Protein AF-A0A9D4ZY20-F1 (afdb_monomer_lite)

Radius of gyration: 14.31 Å; chains: 1; bounding box: 28×38×43 Å

pLDDT: mean 81.17, std 18.36, range [31.09, 96.56]

Sequence (106 aa):
MTTHKLSQCIQGPISNSFCISTISELLSKQHWSELKSHLRVTKSATFLDQLLNSGIDSDLVFRFFNWSQKEFRFSYDLEPTAKLLHSLANSKRYSKVRSFLDSFVK

Structure (mmCIF, N/CA/C/O backbone):
data_AF-A0A9D4ZY20-F1
#
_entry.id   AF-A0A9D4ZY20-F1
#
loop_
_atom_site.group_PDB
_atom_site.id
_atom_site.type_symbol
_atom_site.label_atom_id
_atom_site.label_alt_id
_atom_site.label_comp_id
_atom_site.label_asym_id
_atom_site.label_entity_id
_atom_site.label_seq_id
_atom_site.pdbx_PDB_ins_code
_atom_site.Cartn_x
_atom_site.Cartn_y
_atom_site.Cartn_z
_atom_site.occupancy
_atom_site.B_iso_or_equiv
_atom_site.auth_seq_id
_atom_site.auth_comp_id
_atom_site.auth_asym_id
_atom_site.auth_atom_id
_atom_site.pdbx_PDB_model_num
ATOM 1 N N . MET A 1 1 ? -5.950 18.101 28.655 1.00 34.75 1 MET A N 1
ATOM 2 C CA . MET A 1 1 ? -6.125 17.154 27.531 1.00 34.75 1 MET A CA 1
ATOM 3 C C . MET A 1 1 ? -5.643 17.834 26.258 1.00 34.75 1 MET A C 1
ATOM 5 O O . MET A 1 1 ? -6.411 18.522 25.605 1.00 34.75 1 MET A O 1
ATOM 9 N N . THR A 1 2 ? -4.353 17.735 25.954 1.00 31.09 2 THR A N 1
ATOM 10 C CA . THR A 1 2 ? -3.737 18.345 24.768 1.00 31.09 2 THR A CA 1
ATOM 11 C C . THR A 1 2 ? -3.416 17.240 23.772 1.00 31.09 2 THR A C 1
ATOM 13 O O . THR A 1 2 ? -2.516 16.431 23.980 1.00 31.09 2 THR A O 1
ATOM 16 N N . THR A 1 3 ? -4.194 17.165 22.695 1.00 38.59 3 THR A N 1
ATOM 17 C CA . THR A 1 3 ? -3.910 16.289 21.558 1.00 38.59 3 THR A CA 1
ATOM 18 C C . THR A 1 3 ? -2.700 16.844 20.811 1.00 38.59 3 THR A C 1
ATOM 20 O O . THR A 1 3 ? -2.832 17.775 20.016 1.00 38.59 3 THR A O 1
ATOM 23 N N . HIS A 1 4 ? -1.516 16.284 21.061 1.00 32.03 4 HIS A N 1
ATOM 24 C CA . HIS A 1 4 ? -0.365 16.463 20.180 1.00 32.03 4 HIS A CA 1
ATOM 25 C C . HIS A 1 4 ? -0.671 15.774 18.845 1.00 32.03 4 HIS A C 1
ATOM 27 O O . HIS A 1 4 ? -0.414 14.589 18.652 1.00 32.03 4 HIS A O 1
ATOM 33 N N . LYS A 1 5 ? -1.276 16.527 17.924 1.00 40.84 5 LYS A N 1
ATOM 34 C CA . LYS A 1 5 ? -1.406 16.150 16.519 1.00 40.84 5 LYS A CA 1
ATOM 35 C C . LYS A 1 5 ? -0.004 16.243 15.919 1.00 40.84 5 LYS A C 1
ATOM 37 O O . LYS A 1 5 ? 0.451 17.325 15.562 1.00 40.84 5 LYS A O 1
ATOM 42 N N . LEU A 1 6 ? 0.714 15.123 15.917 1.00 41.16 6 LEU A N 1
ATOM 43 C CA . LEU A 1 6 ? 2.026 15.000 15.291 1.00 41.16 6 LEU A CA 1
ATOM 44 C C . LEU A 1 6 ? 1.866 15.223 13.783 1.00 41.16 6 LEU A C 1
ATOM 46 O O . LEU A 1 6 ? 1.519 14.314 13.034 1.00 41.16 6 LEU A O 1
ATOM 50 N N . SER A 1 7 ? 2.107 16.456 13.344 1.00 45.28 7 SER A N 1
ATOM 51 C CA . SER A 1 7 ? 2.392 16.788 11.950 1.00 45.28 7 SER A CA 1
ATOM 52 C C . SER A 1 7 ? 3.769 16.227 11.607 1.00 45.28 7 SER A C 1
ATOM 54 O O . SER A 1 7 ? 4.760 16.950 11.582 1.00 45.28 7 SER A O 1
ATOM 56 N N . GLN A 1 8 ? 3.862 14.912 11.425 1.00 51.84 8 GLN A N 1
ATOM 57 C CA . GLN A 1 8 ? 5.057 14.318 10.850 1.00 51.84 8 GLN A CA 1
ATOM 58 C C . GLN A 1 8 ? 5.087 14.708 9.365 1.00 51.84 8 GLN A C 1
ATOM 60 O O . GLN A 1 8 ? 4.125 14.516 8.618 1.00 51.84 8 GLN A O 1
ATOM 65 N N . CYS A 1 9 ? 6.172 15.353 8.959 1.00 57.03 9 CYS A N 1
ATOM 66 C CA . CYS A 1 9 ? 6.476 15.613 7.562 1.00 57.03 9 CYS A CA 1
ATOM 67 C C . CYS A 1 9 ? 7.453 14.547 7.093 1.00 57.03 9 CYS A C 1
ATOM 69 O O . CYS A 1 9 ? 8.410 14.220 7.796 1.00 57.03 9 CYS A O 1
ATOM 71 N N . ILE A 1 10 ? 7.222 14.011 5.905 1.00 57.38 10 ILE A N 1
ATOM 72 C CA . ILE A 1 10 ? 8.117 13.021 5.320 1.00 57.38 10 ILE A CA 1
ATOM 73 C C . ILE A 1 10 ? 9.304 13.787 4.715 1.00 57.38 10 ILE A C 1
ATOM 75 O O . ILE A 1 10 ? 9.129 14.556 3.771 1.00 57.38 10 ILE A O 1
ATOM 79 N N . GLN A 1 11 ? 10.505 13.637 5.286 1.00 48.97 11 GLN A N 1
ATOM 80 C CA . GLN A 1 11 ? 11.713 14.303 4.786 1.00 48.97 11 GLN A CA 1
ATOM 81 C C . GLN A 1 11 ? 12.346 13.499 3.639 1.00 48.97 11 GLN A C 1
ATOM 83 O O . GLN A 1 11 ? 12.815 12.379 3.831 1.00 48.97 11 GLN A O 1
ATOM 88 N N . GLY A 1 12 ? 12.368 14.094 2.444 1.00 45.81 12 GLY A N 1
ATOM 89 C CA . GLY A 1 12 ? 13.247 13.715 1.332 1.00 45.81 12 GLY A CA 1
ATOM 90 C C . GLY A 1 12 ? 14.388 14.734 1.154 1.00 45.81 12 GLY A C 1
ATOM 91 O O . GLY A 1 12 ? 14.298 15.831 1.708 1.00 45.81 12 GLY A O 1
ATOM 92 N N . PRO A 1 13 ? 15.454 14.423 0.384 1.00 41.56 13 PRO A N 1
ATOM 93 C CA . PRO A 1 13 ? 16.692 15.214 0.372 1.00 41.56 13 PRO A CA 1
ATOM 94 C C . PRO A 1 13 ? 16.595 16.608 -0.265 1.00 41.56 13 PRO A C 1
ATOM 96 O O . PRO A 1 13 ? 17.593 17.319 -0.289 1.00 41.56 13 PRO A O 1
ATOM 99 N N . ILE A 1 14 ? 15.449 17.020 -0.813 1.00 35.78 14 ILE A N 1
ATOM 100 C CA . ILE A 1 14 ? 15.299 18.332 -1.454 1.00 35.78 14 ILE A CA 1
ATOM 101 C C . ILE A 1 14 ? 13.901 18.876 -1.147 1.00 35.78 14 ILE A C 1
ATOM 103 O O . ILE A 1 14 ? 12.904 18.256 -1.506 1.00 35.78 14 ILE A O 1
ATOM 107 N N . SER A 1 15 ? 13.874 20.017 -0.446 1.00 38.69 15 SER A N 1
ATOM 108 C CA . SER A 1 15 ? 12.771 20.973 -0.250 1.00 38.69 15 SER A CA 1
ATOM 109 C C . SER A 1 15 ? 11.419 20.564 -0.841 1.00 38.69 15 SER A C 1
ATOM 111 O O . SER A 1 15 ? 11.091 20.935 -1.959 1.00 38.69 15 SER A O 1
ATOM 113 N N . ASN A 1 16 ? 10.649 19.786 -0.084 1.00 47.53 16 ASN A N 1
ATOM 114 C CA . ASN A 1 16 ? 9.185 19.768 -0.079 1.00 47.53 16 ASN A CA 1
ATOM 115 C C . ASN A 1 16 ? 8.768 18.874 1.090 1.00 47.53 16 ASN A C 1
ATOM 117 O O . ASN A 1 16 ? 8.477 17.691 0.940 1.00 47.53 16 ASN A O 1
ATOM 121 N N . SER A 1 17 ? 8.814 19.446 2.292 1.00 53.59 17 SER A N 1
ATOM 122 C CA . SER A 1 17 ? 8.248 18.843 3.496 1.00 53.59 17 SER A CA 1
ATOM 123 C C . SER A 1 17 ? 6.733 18.714 3.301 1.00 53.59 17 SER A C 1
ATOM 125 O O . SER A 1 17 ? 5.981 19.623 3.650 1.00 53.59 17 SER A O 1
ATOM 127 N N . PHE A 1 18 ? 6.271 17.608 2.720 1.00 62.88 18 PHE A N 1
ATOM 128 C CA . PHE A 1 18 ? 4.846 17.313 2.667 1.00 62.88 18 PHE A CA 1
ATOM 129 C C . PHE A 1 18 ? 4.399 16.816 4.038 1.00 62.88 18 PHE A C 1
ATOM 131 O O . PHE A 1 18 ? 4.842 15.769 4.522 1.00 62.88 18 PHE A O 1
ATOM 138 N N . CYS A 1 19 ? 3.501 17.575 4.661 1.00 77.06 19 CYS A N 1
ATOM 139 C CA . CYS A 1 19 ? 2.773 17.108 5.827 1.00 77.06 19 CYS A CA 1
ATOM 140 C C . CYS A 1 19 ? 1.975 15.860 5.439 1.00 77.06 19 CYS A C 1
ATOM 142 O O . CYS A 1 19 ? 1.303 15.835 4.403 1.00 77.06 19 CYS A O 1
ATOM 144 N N . ILE A 1 20 ? 1.978 14.851 6.308 1.00 78.62 20 ILE A N 1
ATOM 145 C CA . ILE A 1 20 ? 1.144 13.648 6.161 1.00 78.62 20 ILE A CA 1
ATOM 146 C C . ILE A 1 20 ? -0.328 13.991 5.902 1.00 78.62 20 ILE A C 1
ATOM 148 O O . ILE A 1 20 ? -1.002 13.284 5.158 1.00 78.62 20 ILE A O 1
ATOM 152 N N . SER A 1 21 ? -0.820 15.107 6.450 1.00 80.31 21 SER A N 1
ATOM 153 C CA . SER A 1 21 ? -2.173 15.609 6.193 1.00 80.31 21 SER A CA 1
ATOM 154 C C . SER A 1 21 ? -2.441 15.877 4.713 1.00 80.31 21 SER A C 1
ATOM 156 O O . SER A 1 21 ? -3.482 15.472 4.208 1.00 80.31 21 SER A O 1
ATOM 158 N N . THR A 1 22 ? -1.498 16.505 4.010 1.00 84.62 22 THR A N 1
ATOM 159 C CA . THR A 1 22 ? -1.644 16.847 2.592 1.00 84.62 22 THR A CA 1
ATOM 160 C C . THR A 1 22 ? -1.568 15.592 1.730 1.00 84.62 22 THR A C 1
ATOM 162 O O . THR A 1 22 ? -2.387 15.404 0.839 1.00 84.62 22 THR A O 1
ATOM 165 N N . ILE A 1 23 ? -0.641 14.676 2.035 1.00 85.50 23 ILE A N 1
ATOM 166 C CA . ILE A 1 23 ? -0.545 13.390 1.327 1.00 85.50 23 ILE A CA 1
ATOM 167 C C . ILE A 1 23 ? -1.826 12.575 1.521 1.00 85.50 23 ILE A C 1
ATOM 169 O O . ILE A 1 23 ? -2.384 12.060 0.556 1.00 85.50 23 ILE A O 1
ATOM 173 N N . SER A 1 24 ? -2.321 12.489 2.756 1.00 85.94 24 SER A N 1
ATOM 174 C CA . SER A 1 24 ? -3.570 11.799 3.078 1.00 85.94 24 SER A CA 1
ATOM 175 C C . SER A 1 24 ? -4.757 12.396 2.315 1.00 85.94 24 SER A C 1
ATOM 177 O O . SER A 1 24 ? -5.567 11.659 1.751 1.00 85.94 24 SER A O 1
ATOM 179 N N . GLU A 1 25 ? -4.828 13.726 2.214 1.00 90.25 25 GLU A N 1
ATOM 180 C CA . GLU A 1 25 ? -5.855 14.413 1.432 1.00 90.25 25 GLU A CA 1
ATOM 181 C C . GLU A 1 25 ? -5.768 14.078 -0.064 1.00 90.25 25 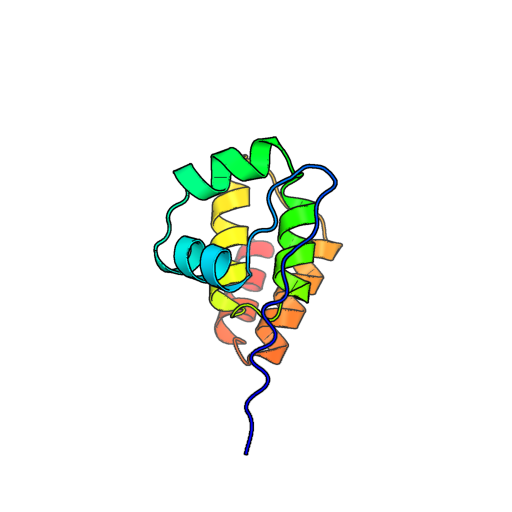GLU A C 1
ATOM 183 O O . GLU A 1 25 ? -6.780 13.707 -0.662 1.00 90.25 25 GLU A O 1
ATOM 188 N N . LEU A 1 26 ? -4.571 14.132 -0.658 1.00 90.62 26 LEU A N 1
ATOM 189 C CA . LEU A 1 26 ? -4.360 13.791 -2.069 1.00 90.62 26 LEU A CA 1
ATOM 190 C C . LEU A 1 26 ? -4.712 12.329 -2.367 1.00 90.62 26 LEU A C 1
ATOM 192 O O . LEU A 1 26 ? -5.351 12.044 -3.381 1.00 90.62 26 LEU A O 1
ATOM 196 N N . LEU A 1 27 ? -4.347 11.407 -1.471 1.00 90.44 27 LEU A N 1
ATOM 197 C CA . LEU A 1 27 ? -4.698 9.990 -1.578 1.00 90.44 27 LEU A CA 1
ATOM 198 C C . LEU A 1 27 ? -6.208 9.763 -1.455 1.00 90.44 27 LEU A C 1
ATOM 200 O O . LEU A 1 27 ? -6.782 8.971 -2.204 1.00 90.44 27 LEU A O 1
ATOM 204 N N . SER A 1 28 ? -6.860 10.461 -0.525 1.00 90.00 28 SER A N 1
ATOM 205 C CA . SER A 1 28 ? -8.306 10.374 -0.314 1.00 90.00 28 SER A CA 1
ATOM 206 C C . SER A 1 28 ? -9.080 10.876 -1.533 1.00 90.00 28 SER A C 1
ATOM 208 O O . SER A 1 28 ? -9.995 10.201 -2.013 1.00 90.00 28 SER A O 1
ATOM 210 N N . LYS A 1 29 ? -8.649 12.015 -2.090 1.00 93.06 29 LYS A N 1
ATOM 211 C CA . LYS A 1 29 ? -9.232 12.636 -3.287 1.00 93.06 29 LYS A CA 1
ATOM 212 C C . LYS A 1 29 ? -8.779 11.999 -4.600 1.00 93.06 29 LYS A C 1
ATOM 214 O O . LYS A 1 29 ? -9.285 12.378 -5.650 1.00 93.06 29 LYS A O 1
ATOM 219 N N . GLN A 1 30 ? -7.861 11.030 -4.561 1.00 91.19 30 GLN A N 1
ATOM 220 C CA . GLN A 1 30 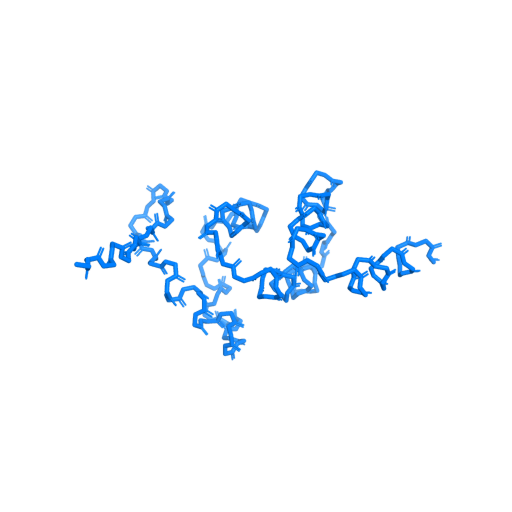? -7.314 10.374 -5.752 1.00 91.19 30 GLN A CA 1
ATOM 221 C C . GLN A 1 30 ? -6.681 11.367 -6.745 1.00 91.19 30 GLN A C 1
ATOM 223 O O . GLN A 1 30 ? -6.781 11.211 -7.962 1.00 91.19 30 GLN A O 1
ATOM 228 N N . HIS A 1 31 ? -6.014 12.404 -6.233 1.00 92.06 31 HIS A N 1
ATOM 229 C CA . HIS A 1 31 ? -5.315 13.411 -7.036 1.00 92.06 31 HIS A CA 1
ATOM 230 C C . HIS A 1 31 ? -3.976 12.864 -7.564 1.00 92.06 31 HIS A C 1
ATOM 232 O O . HIS A 1 31 ? -2.884 13.313 -7.212 1.00 92.06 31 HIS A O 1
ATOM 238 N N . TRP A 1 32 ? -4.057 11.851 -8.426 1.00 90.44 32 TRP A N 1
ATOM 239 C CA . TRP A 1 32 ? -2.911 11.080 -8.903 1.00 90.44 3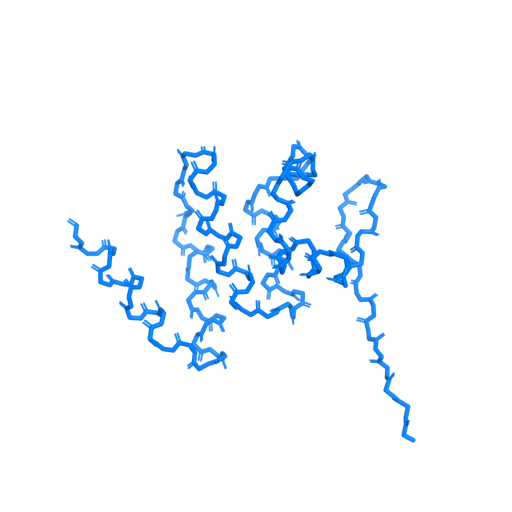2 TRP A CA 1
ATOM 240 C C . TRP A 1 32 ? -1.913 11.891 -9.723 1.00 90.44 32 TRP A C 1
ATOM 242 O O . TRP A 1 32 ? -0.712 11.685 -9.589 1.00 90.44 32 TRP A O 1
ATOM 252 N N . SER A 1 33 ? -2.383 12.831 -10.546 1.00 86.62 33 SER A N 1
ATOM 253 C CA . SER A 1 33 ? -1.509 13.696 -11.350 1.00 86.62 33 SER A CA 1
ATOM 254 C C . SER A 1 33 ? -0.602 14.559 -10.474 1.00 86.62 33 SER A C 1
ATOM 256 O O . SER A 1 33 ? 0.579 14.725 -10.779 1.00 86.62 33 SER A O 1
ATOM 258 N N . GLU A 1 34 ? -1.146 15.054 -9.362 1.00 86.06 34 GLU A N 1
ATOM 259 C CA . GLU A 1 34 ? -0.403 15.824 -8.371 1.00 86.06 34 GLU A CA 1
ATOM 260 C C . GLU A 1 34 ? 0.567 14.917 -7.612 1.00 86.06 34 GLU A C 1
ATOM 262 O O . GLU A 1 34 ? 1.742 15.232 -7.517 1.00 86.06 34 GLU A O 1
ATOM 267 N N . LEU A 1 35 ? 0.158 13.722 -7.179 1.00 84.75 35 LEU A N 1
ATOM 268 C CA . LEU A 1 35 ? 1.086 12.752 -6.575 1.00 84.75 35 LEU A CA 1
ATOM 269 C C . LEU A 1 35 ? 2.216 12.334 -7.533 1.00 84.75 35 LEU A C 1
ATOM 271 O O . LEU A 1 35 ? 3.369 12.196 -7.127 1.00 84.75 35 LEU A O 1
ATOM 275 N N . LYS A 1 36 ? 1.915 12.170 -8.823 1.00 84.38 36 LYS A N 1
ATOM 276 C CA . LYS A 1 36 ? 2.872 11.731 -9.845 1.00 84.38 36 LYS A CA 1
ATOM 277 C C . LYS A 1 36 ? 3.993 12.740 -10.073 1.00 84.38 36 LYS A C 1
ATOM 279 O O . LYS A 1 36 ? 5.126 12.318 -10.308 1.00 84.38 36 LYS A O 1
ATOM 284 N N . SER A 1 37 ? 3.713 14.044 -10.010 1.00 80.56 37 SER A N 1
ATOM 285 C CA . SER A 1 37 ? 4.764 15.063 -10.140 1.00 80.56 37 SER A CA 1
ATOM 286 C C . SER A 1 37 ? 5.814 14.928 -9.029 1.00 80.56 37 SER A C 1
ATOM 288 O O . SER A 1 37 ? 7.004 15.075 -9.301 1.00 80.56 37 SER A O 1
ATOM 290 N N . HIS A 1 38 ? 5.400 14.523 -7.826 1.00 70.25 38 HIS A N 1
ATOM 291 C CA . HIS A 1 38 ? 6.283 14.291 -6.681 1.00 70.25 38 HIS A CA 1
ATOM 292 C C . HIS A 1 38 ? 7.063 12.971 -6.785 1.00 70.25 38 HIS A C 1
ATOM 294 O O . HIS A 1 38 ? 8.250 12.919 -6.469 1.00 70.25 38 HIS A O 1
ATOM 300 N N . LEU A 1 39 ? 6.447 11.909 -7.311 1.00 75.56 39 LEU A N 1
ATOM 301 C CA . LEU A 1 39 ? 7.113 10.612 -7.521 1.00 75.56 39 LEU A CA 1
ATOM 302 C C . LEU A 1 39 ? 8.195 10.641 -8.606 1.00 75.56 39 LEU A C 1
ATOM 304 O O . LEU A 1 39 ? 9.032 9.746 -8.669 1.00 75.56 39 LEU A O 1
ATOM 308 N N . ARG A 1 40 ? 8.224 11.665 -9.466 1.00 66.31 40 ARG A N 1
ATOM 309 C CA . ARG A 1 40 ? 9.372 11.870 -10.365 1.00 66.31 40 ARG A CA 1
ATOM 310 C C . ARG A 1 40 ? 10.655 12.196 -9.597 1.00 66.31 40 ARG A C 1
ATOM 312 O O . ARG A 1 40 ? 11.738 11.931 -10.104 1.00 66.31 40 ARG A O 1
ATOM 319 N N . VAL A 1 41 ? 10.529 12.749 -8.391 1.00 61.09 41 VAL A N 1
ATOM 320 C CA . VAL A 1 41 ? 11.652 13.128 -7.523 1.00 61.09 41 VAL A CA 1
ATOM 321 C C . VAL A 1 41 ? 12.024 11.990 -6.567 1.00 61.09 41 VAL A C 1
ATOM 323 O O . VAL A 1 41 ? 13.191 11.813 -6.232 1.00 61.09 41 VAL A O 1
ATOM 326 N N . THR A 1 42 ? 11.048 11.190 -6.128 1.00 66.62 42 THR A N 1
ATOM 327 C CA . THR A 1 42 ? 11.236 10.101 -5.154 1.00 66.62 42 THR A CA 1
ATOM 328 C C . THR A 1 42 ? 10.804 8.760 -5.740 1.00 66.62 42 THR A C 1
ATOM 330 O O . THR A 1 42 ? 9.676 8.625 -6.203 1.00 66.62 42 THR A O 1
ATOM 333 N N . LYS A 1 43 ? 11.665 7.733 -5.672 1.00 80.94 43 LYS A N 1
ATOM 334 C CA . LYS A 1 43 ? 11.317 6.373 -6.125 1.00 80.94 43 LYS A CA 1
ATOM 335 C C . LYS A 1 43 ? 10.018 5.896 -5.459 1.00 80.94 43 LYS A C 1
ATOM 337 O O . LYS A 1 43 ? 9.861 6.005 -4.244 1.00 80.94 43 LYS A O 1
ATOM 342 N N . SER A 1 44 ? 9.113 5.308 -6.242 1.00 82.19 44 SER A N 1
ATOM 343 C CA . SER A 1 44 ? 7.789 4.839 -5.795 1.00 82.19 44 SER A CA 1
ATOM 344 C C . SER A 1 44 ? 7.839 3.853 -4.621 1.00 82.19 44 SER A C 1
ATOM 346 O O . SER A 1 44 ? 6.948 3.871 -3.775 1.00 82.19 44 SER A O 1
ATOM 348 N N . ALA A 1 45 ? 8.874 3.011 -4.547 1.00 84.38 45 ALA A N 1
ATOM 349 C CA . ALA A 1 45 ? 9.116 2.105 -3.422 1.00 84.38 45 ALA A CA 1
ATOM 350 C C . ALA A 1 45 ? 9.509 2.851 -2.140 1.00 84.38 45 ALA A C 1
ATOM 352 O O . ALA A 1 45 ? 8.987 2.550 -1.072 1.00 84.38 45 ALA A O 1
ATOM 353 N N . THR A 1 46 ? 10.363 3.872 -2.249 1.00 87.06 46 THR A N 1
ATOM 354 C CA . THR A 1 46 ? 10.738 4.729 -1.116 1.00 87.06 46 THR A CA 1
ATOM 355 C C . THR A 1 46 ? 9.529 5.494 -0.592 1.00 87.06 46 THR A C 1
ATOM 357 O O . THR A 1 46 ? 9.311 5.539 0.612 1.00 87.06 46 THR A O 1
ATOM 360 N N . PHE A 1 47 ? 8.701 6.037 -1.487 1.00 88.19 47 PHE A N 1
ATOM 361 C CA . PHE A 1 47 ? 7.483 6.732 -1.080 1.00 88.19 47 PHE A CA 1
ATOM 362 C C . PHE A 1 47 ? 6.470 5.786 -0.422 1.00 88.19 47 PHE A C 1
ATOM 364 O O . PHE A 1 47 ? 5.868 6.138 0.585 1.00 88.19 47 PHE A O 1
ATOM 371 N N . LEU A 1 48 ? 6.311 4.561 -0.934 1.00 90.88 48 LEU A N 1
ATOM 372 C CA . LEU A 1 48 ? 5.460 3.550 -0.302 1.00 90.88 48 LEU A CA 1
ATOM 373 C C . LEU A 1 48 ? 5.929 3.210 1.121 1.00 90.88 48 LEU A C 1
ATOM 375 O O . LEU A 1 48 ? 5.104 3.137 2.027 1.00 90.88 48 LEU A O 1
ATOM 379 N N . ASP A 1 49 ? 7.233 3.024 1.326 1.00 89.44 49 ASP A N 1
ATOM 380 C CA . ASP A 1 49 ? 7.791 2.755 2.656 1.00 89.44 49 ASP A CA 1
ATOM 381 C C . ASP A 1 49 ? 7.542 3.935 3.610 1.00 89.44 49 ASP A C 1
ATOM 383 O O . ASP A 1 49 ? 7.088 3.753 4.739 1.00 89.44 49 ASP A O 1
ATOM 387 N N . GLN A 1 50 ? 7.699 5.165 3.119 1.00 88.62 50 GLN A N 1
ATOM 388 C CA . GLN A 1 50 ? 7.349 6.365 3.873 1.00 88.62 50 GLN A CA 1
ATOM 389 C C . GLN A 1 50 ? 5.855 6.414 4.239 1.00 88.62 50 GLN A C 1
ATOM 391 O O . GLN A 1 50 ? 5.522 6.733 5.379 1.00 88.62 50 GLN A O 1
ATOM 396 N N . LEU A 1 51 ? 4.950 6.047 3.323 1.00 90.19 51 LEU A N 1
ATOM 397 C CA . LEU A 1 51 ? 3.513 5.954 3.610 1.00 90.19 51 LEU A CA 1
ATOM 398 C C . LEU A 1 51 ? 3.222 4.914 4.699 1.00 90.19 51 LEU A C 1
ATOM 400 O O . LEU A 1 51 ? 2.479 5.203 5.636 1.00 90.19 51 LEU A O 1
ATOM 404 N N . LEU A 1 52 ? 3.833 3.732 4.610 1.00 90.62 52 LEU A N 1
ATOM 405 C CA . LEU A 1 52 ? 3.641 2.644 5.574 1.00 90.62 52 LEU A CA 1
ATOM 406 C C . LEU A 1 52 ? 4.104 3.025 6.986 1.00 90.62 52 LEU A C 1
ATOM 408 O O . LEU A 1 52 ? 3.481 2.612 7.962 1.00 90.62 52 LEU A O 1
ATOM 412 N N . ASN A 1 53 ? 5.143 3.855 7.090 1.00 88.56 53 ASN A N 1
ATOM 413 C CA . ASN A 1 53 ? 5.682 4.338 8.363 1.00 88.56 53 ASN A CA 1
ATOM 414 C C . ASN A 1 53 ? 5.015 5.627 8.880 1.00 88.56 53 ASN A C 1
ATOM 416 O O . ASN A 1 53 ? 5.260 6.036 10.011 1.00 88.56 53 ASN A O 1
ATOM 420 N N . SER A 1 54 ? 4.163 6.271 8.080 1.00 84.81 54 SER A N 1
ATOM 421 C CA . SER A 1 54 ? 3.564 7.575 8.407 1.00 84.81 54 SER A CA 1
ATOM 422 C C . SER A 1 54 ? 2.264 7.513 9.223 1.00 84.81 54 SER A C 1
ATOM 424 O O . SER A 1 54 ? 1.712 8.546 9.592 1.00 84.81 54 SER A O 1
ATOM 426 N N . GLY A 1 55 ? 1.719 6.321 9.476 1.00 84.31 55 GLY A N 1
ATOM 427 C CA . GLY A 1 55 ? 0.430 6.177 10.166 1.00 84.31 55 GLY A CA 1
ATOM 428 C C . GLY A 1 55 ? -0.786 6.622 9.340 1.00 84.31 55 GLY A C 1
ATOM 429 O O . GLY A 1 55 ? -1.877 6.773 9.889 1.00 84.31 55 GLY A O 1
ATOM 430 N N . ILE A 1 56 ? -0.619 6.825 8.028 1.00 89.31 56 ILE A N 1
ATOM 431 C CA . ILE A 1 56 ? -1.731 7.012 7.089 1.00 89.31 56 ILE A CA 1
ATOM 432 C C . ILE A 1 56 ? -2.622 5.765 7.088 1.00 89.31 56 ILE A C 1
ATOM 434 O O . ILE A 1 56 ? -2.152 4.637 7.241 1.00 89.31 56 ILE A O 1
ATOM 438 N N . ASP A 1 57 ? -3.923 5.978 6.888 1.00 92.25 57 ASP A N 1
ATOM 439 C CA . ASP A 1 57 ? -4.900 4.902 6.782 1.00 92.25 57 ASP A CA 1
ATOM 440 C C . ASP A 1 57 ? -4.469 3.852 5.741 1.00 92.25 57 ASP A C 1
ATOM 442 O O . ASP A 1 57 ? -4.207 4.156 4.574 1.00 92.25 57 ASP A O 1
ATOM 446 N N . SER A 1 58 ? -4.416 2.590 6.171 1.00 93.88 58 SER A N 1
ATOM 447 C CA . SER A 1 58 ? -3.947 1.473 5.343 1.00 93.88 58 SER A CA 1
ATOM 448 C C . SER A 1 58 ? -4.736 1.293 4.037 1.00 93.88 58 SER A C 1
ATOM 450 O O . SER A 1 58 ? -4.187 0.786 3.059 1.00 93.88 58 SER A O 1
ATOM 452 N N . ASP A 1 59 ? -6.001 1.733 3.966 1.00 94.19 59 ASP A N 1
ATOM 453 C CA . ASP A 1 59 ? -6.783 1.688 2.732 1.00 94.19 59 ASP A CA 1
ATOM 454 C C . ASP A 1 59 ? -6.294 2.724 1.721 1.00 94.19 59 ASP A C 1
ATOM 456 O O . ASP A 1 59 ? -6.305 2.444 0.520 1.00 94.19 59 ASP A O 1
ATOM 460 N N . LEU A 1 60 ? -5.848 3.894 2.187 1.00 94.62 60 LEU A N 1
ATOM 461 C CA . LEU A 1 60 ? -5.227 4.912 1.340 1.00 94.62 60 LEU A CA 1
ATOM 462 C C . LEU A 1 60 ? -3.870 4.433 0.821 1.00 94.62 60 LEU A C 1
ATOM 464 O O . LEU A 1 60 ? -3.594 4.567 -0.372 1.00 94.62 60 LEU A O 1
ATOM 468 N N . VAL A 1 61 ? -3.066 3.796 1.678 1.00 94.94 61 VAL A N 1
ATOM 469 C CA . VAL A 1 61 ? -1.787 3.194 1.265 1.00 94.94 61 VAL A CA 1
ATOM 470 C C . VAL A 1 61 ? -2.014 2.074 0.243 1.00 94.94 61 VAL A C 1
ATOM 472 O O . VAL A 1 61 ? -1.337 2.017 -0.782 1.00 94.94 61 VAL A O 1
ATOM 475 N N . PHE A 1 62 ? -3.026 1.226 0.446 1.00 95.12 62 PHE A N 1
ATOM 476 C CA . PHE A 1 62 ? -3.396 0.184 -0.516 1.00 95.12 62 PHE A CA 1
ATOM 477 C C . PHE A 1 62 ? -3.902 0.755 -1.851 1.00 95.12 62 PHE A C 1
ATOM 479 O O . PHE A 1 62 ? -3.616 0.205 -2.916 1.00 95.12 62 PHE A O 1
ATOM 486 N N . ARG A 1 63 ? -4.645 1.869 -1.832 1.00 94.56 63 ARG A N 1
ATOM 487 C CA . ARG A 1 63 ? -5.057 2.569 -3.062 1.00 94.56 63 ARG A CA 1
ATOM 488 C C . ARG A 1 63 ? -3.850 3.097 -3.828 1.00 94.56 63 ARG A C 1
ATOM 490 O O . ARG A 1 63 ? -3.777 2.876 -5.034 1.00 94.56 63 ARG A O 1
ATOM 497 N N . PHE A 1 64 ? -2.906 3.727 -3.127 1.00 94.00 64 PHE A N 1
ATOM 498 C CA . PHE A 1 64 ? -1.649 4.176 -3.718 1.00 94.00 64 PHE A CA 1
ATOM 499 C C . PHE A 1 64 ? -0.894 3.021 -4.379 1.00 94.00 64 PHE A C 1
ATOM 501 O O . PHE A 1 64 ? -0.535 3.133 -5.545 1.00 94.00 64 PHE A O 1
ATOM 508 N N . PHE A 1 65 ? -0.715 1.908 -3.662 1.00 94.00 65 PHE A N 1
ATOM 509 C CA . PHE A 1 65 ? -0.019 0.718 -4.155 1.00 94.00 65 PHE A CA 1
ATOM 510 C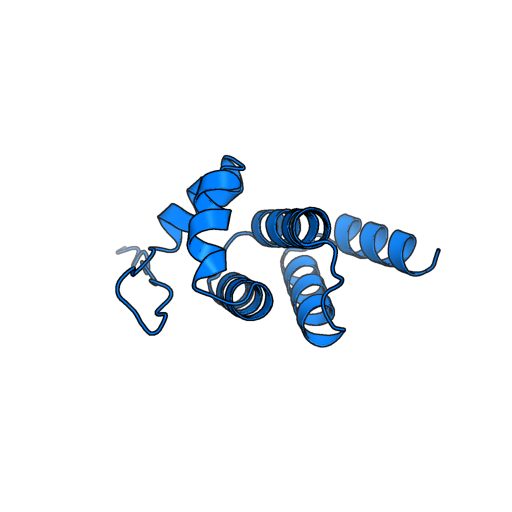 C . PHE A 1 65 ? -0.613 0.195 -5.471 1.00 94.00 65 PHE A C 1
ATOM 512 O O . PHE A 1 65 ? 0.105 -0.001 -6.447 1.00 94.00 65 PHE A O 1
ATOM 519 N N . ASN A 1 66 ? -1.937 0.023 -5.531 1.00 93.06 66 ASN A N 1
ATOM 520 C CA . ASN A 1 66 ? -2.597 -0.460 -6.747 1.00 93.06 66 ASN A CA 1
ATOM 521 C C . ASN A 1 66 ? -2.486 0.535 -7.906 1.00 93.06 66 ASN A C 1
ATOM 523 O O . ASN A 1 66 ? -2.342 0.132 -9.061 1.00 93.06 66 ASN A O 1
ATOM 527 N N . TRP A 1 67 ? -2.608 1.833 -7.618 1.00 94.31 67 TRP A N 1
ATOM 528 C CA . TRP A 1 67 ? -2.482 2.868 -8.637 1.00 94.31 67 TRP A CA 1
ATOM 529 C C . TRP A 1 67 ? -1.055 2.928 -9.191 1.00 94.31 67 TRP A C 1
ATOM 531 O O . TRP A 1 67 ? -0.885 2.917 -10.407 1.00 94.31 67 TRP A O 1
ATOM 541 N N . SER A 1 68 ? -0.032 2.926 -8.334 1.00 92.00 68 SER A N 1
ATOM 542 C CA . SER A 1 68 ? 1.362 3.059 -8.760 1.00 92.00 68 SER A CA 1
ATOM 543 C C . SER A 1 68 ? 1.821 1.873 -9.613 1.00 92.00 68 SER A C 1
ATOM 545 O O . SER A 1 68 ? 2.463 2.088 -10.640 1.00 92.00 68 SER A O 1
ATOM 547 N N . GLN A 1 69 ? 1.437 0.639 -9.270 1.00 91.31 69 GLN A N 1
ATOM 548 C CA . GLN A 1 69 ? 1.731 -0.532 -10.106 1.00 91.31 69 GLN A CA 1
ATOM 549 C C . GLN A 1 69 ? 1.144 -0.395 -11.516 1.00 91.31 69 GLN A C 1
ATOM 551 O O . GLN A 1 69 ? 1.819 -0.680 -12.506 1.00 91.31 69 GLN A O 1
ATOM 556 N N . LYS A 1 70 ? -0.105 0.078 -11.618 1.00 91.25 70 LYS A N 1
ATOM 557 C CA . LYS A 1 70 ? -0.788 0.284 -12.904 1.00 91.25 70 LYS A CA 1
ATOM 558 C C . LYS A 1 70 ? -0.171 1.426 -13.706 1.00 91.25 70 LYS A C 1
ATOM 560 O O . LYS A 1 70 ? 0.066 1.274 -14.901 1.00 91.25 70 LYS A O 1
ATOM 565 N N . GLU A 1 71 ? 0.098 2.549 -13.050 1.00 91.75 71 GLU A N 1
ATOM 566 C CA . GLU A 1 71 ? 0.606 3.770 -13.678 1.00 91.75 71 GLU A CA 1
ATOM 567 C C . GLU A 1 71 ? 2.013 3.577 -14.246 1.00 91.75 71 GLU A C 1
ATOM 569 O O . GLU A 1 71 ? 2.307 3.974 -15.373 1.00 91.75 71 GLU A O 1
ATOM 574 N N . PHE A 1 72 ? 2.889 2.948 -13.467 1.00 87.44 72 PHE A N 1
ATOM 575 C CA . PHE A 1 72 ? 4.290 2.764 -13.829 1.00 87.44 72 PHE A CA 1
ATOM 576 C C . PHE A 1 72 ? 4.579 1.389 -14.441 1.00 87.44 72 PHE A C 1
ATOM 578 O O . PHE A 1 72 ? 5.726 1.110 -14.780 1.00 87.44 72 PHE A O 1
ATOM 585 N N . ARG A 1 73 ? 3.550 0.546 -14.605 1.00 89.00 73 ARG A N 1
ATOM 586 C CA . ARG A 1 73 ? 3.629 -0.787 -15.223 1.00 89.00 73 ARG A CA 1
ATOM 587 C C . ARG A 1 73 ? 4.717 -1.674 -14.601 1.00 89.00 73 ARG A C 1
ATOM 589 O O . ARG A 1 73 ? 5.463 -2.333 -15.321 1.00 89.00 73 ARG A O 1
ATOM 596 N N . PHE A 1 74 ? 4.805 -1.690 -13.272 1.00 88.94 74 PHE A N 1
ATOM 597 C CA . PHE A 1 74 ? 5.727 -2.558 -12.531 1.00 88.94 74 PHE A CA 1
ATOM 598 C C . PHE A 1 74 ? 5.018 -3.263 -11.369 1.00 88.94 74 PHE A C 1
ATOM 600 O O . PHE A 1 74 ? 3.951 -2.845 -10.918 1.00 88.94 74 PHE A O 1
ATOM 607 N N . SER A 1 75 ? 5.638 -4.322 -10.856 1.00 88.19 75 SER A N 1
ATOM 608 C CA . SER A 1 75 ? 5.251 -4.985 -9.610 1.00 88.19 75 SER A CA 1
ATOM 609 C C . SER A 1 75 ? 6.235 -4.650 -8.498 1.00 88.19 75 SER A C 1
ATOM 611 O O . SER A 1 75 ? 7.443 -4.670 -8.725 1.00 88.19 75 SER A O 1
ATOM 613 N N . TYR A 1 76 ? 5.737 -4.345 -7.302 1.00 89.56 76 TYR A N 1
ATOM 614 C CA . TYR A 1 76 ? 6.612 -4.208 -6.143 1.00 89.56 76 TYR A CA 1
ATOM 615 C C . TYR A 1 76 ? 7.250 -5.550 -5.783 1.00 89.56 76 TYR A C 1
ATOM 617 O O . TYR A 1 76 ? 6.638 -6.603 -5.971 1.00 89.56 76 TYR A O 1
ATOM 625 N N . ASP A 1 77 ? 8.449 -5.486 -5.210 1.00 90.25 77 ASP A N 1
ATOM 626 C CA . ASP A 1 77 ? 9.118 -6.657 -4.657 1.00 90.25 77 ASP A CA 1
ATOM 627 C C . ASP A 1 77 ? 8.330 -7.257 -3.480 1.00 90.25 77 ASP A C 1
ATOM 629 O O . ASP A 1 77 ? 7.364 -6.680 -2.953 1.00 90.25 77 ASP A O 1
ATOM 633 N N . LEU A 1 78 ? 8.773 -8.433 -3.036 1.00 91.12 78 LEU A N 1
ATOM 634 C CA . LEU A 1 78 ? 8.139 -9.161 -1.941 1.00 91.12 78 LEU A CA 1
ATOM 635 C C . LEU A 1 78 ? 8.109 -8.346 -0.642 1.00 91.12 78 LEU A C 1
ATOM 637 O O . LEU A 1 78 ? 7.094 -8.349 0.048 1.00 91.12 78 LEU A O 1
ATOM 641 N N . GLU A 1 79 ? 9.185 -7.627 -0.315 1.00 91.69 79 GLU A N 1
ATOM 642 C CA . GLU A 1 79 ? 9.281 -6.885 0.947 1.00 91.69 79 GLU A CA 1
ATOM 643 C C . GLU A 1 79 ? 8.239 -5.747 1.053 1.00 91.69 79 GLU A C 1
ATOM 645 O O . GLU A 1 79 ? 7.462 -5.764 2.015 1.00 91.69 79 GLU A O 1
ATOM 650 N N . PRO A 1 80 ? 8.128 -4.792 0.102 1.00 91.50 80 PRO A N 1
ATOM 651 C CA . PRO A 1 80 ? 7.080 -3.770 0.164 1.00 91.50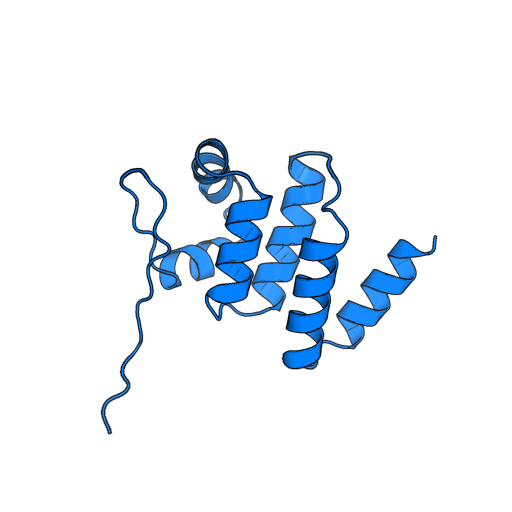 80 PRO A CA 1
ATOM 652 C C . PRO A 1 80 ? 5.666 -4.360 0.168 1.00 91.50 80 PRO A C 1
ATOM 654 O O . PRO A 1 80 ? 4.783 -3.864 0.872 1.00 91.50 80 PRO A O 1
ATOM 657 N N . THR A 1 81 ? 5.458 -5.447 -0.579 1.00 93.31 81 THR A N 1
ATOM 658 C CA . THR A 1 81 ? 4.175 -6.158 -0.620 1.00 93.31 81 THR A CA 1
ATOM 659 C C . THR A 1 81 ? 3.837 -6.764 0.745 1.00 93.31 81 THR A C 1
ATOM 661 O O . THR A 1 81 ? 2.734 -6.571 1.254 1.00 93.31 81 THR A O 1
ATOM 664 N N . ALA A 1 82 ? 4.794 -7.429 1.394 1.00 93.88 82 ALA A N 1
ATOM 665 C CA . ALA A 1 82 ? 4.619 -8.007 2.723 1.00 93.88 82 ALA A CA 1
ATOM 666 C C . ALA A 1 82 ? 4.337 -6.931 3.783 1.00 93.88 82 ALA A C 1
ATOM 668 O O . ALA A 1 82 ? 3.423 -7.097 4.595 1.00 93.88 82 ALA A O 1
ATOM 669 N N . LYS A 1 83 ? 5.052 -5.797 3.743 1.00 95.00 83 LYS A N 1
ATOM 670 C CA . LYS A 1 83 ? 4.800 -4.656 4.642 1.00 95.00 83 LYS A CA 1
ATOM 671 C C . LYS A 1 83 ? 3.381 -4.101 4.476 1.00 95.00 83 LYS A C 1
ATOM 673 O O . LYS A 1 83 ? 2.714 -3.817 5.472 1.00 95.00 83 LYS A O 1
ATOM 678 N N . LEU A 1 84 ? 2.886 -3.997 3.241 1.00 95.75 84 LEU A N 1
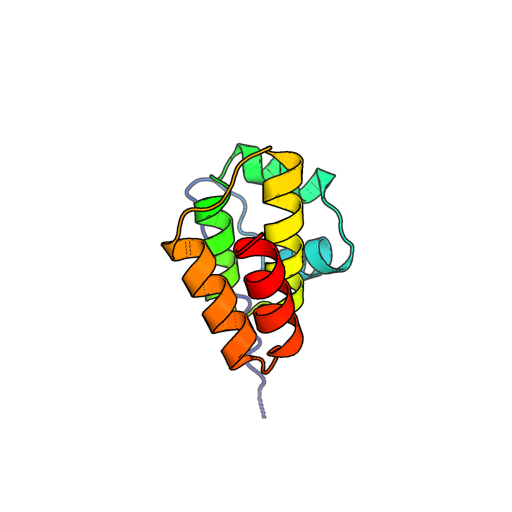ATOM 679 C CA . LEU A 1 84 ? 1.513 -3.568 2.966 1.00 95.75 84 LEU A CA 1
ATOM 680 C C . LEU A 1 84 ? 0.474 -4.557 3.504 1.00 95.75 84 LEU A C 1
ATOM 682 O O . LEU A 1 84 ? -0.488 -4.142 4.151 1.00 95.75 84 LEU A O 1
ATOM 686 N N . LEU A 1 85 ? 0.669 -5.858 3.276 1.00 95.56 85 LEU A N 1
ATOM 687 C CA . LEU A 1 85 ? -0.231 -6.890 3.798 1.00 95.56 85 LEU A CA 1
ATOM 688 C C . LEU A 1 85 ? -0.255 -6.896 5.328 1.00 95.56 85 LEU A C 1
ATOM 690 O O . LEU A 1 85 ? -1.328 -6.995 5.921 1.00 95.56 85 LEU A O 1
ATOM 694 N N . HIS A 1 86 ? 0.902 -6.720 5.967 1.00 95.50 86 HIS A N 1
ATOM 695 C CA . HIS A 1 86 ? 1.004 -6.581 7.416 1.00 95.50 86 HIS A CA 1
ATOM 696 C C . HIS A 1 86 ? 0.260 -5.334 7.924 1.00 95.50 86 HIS A C 1
ATOM 698 O O . HIS A 1 86 ? -0.509 -5.423 8.880 1.00 95.50 86 HIS A O 1
ATOM 704 N N . SER A 1 87 ? 0.410 -4.187 7.250 1.00 95.69 87 SER A N 1
ATOM 705 C CA . SER A 1 87 ? -0.331 -2.958 7.571 1.00 95.69 87 SER A CA 1
ATOM 706 C C . SER A 1 87 ? -1.852 -3.161 7.487 1.00 95.69 87 SER A C 1
ATOM 708 O O . SER A 1 87 ? -2.576 -2.812 8.421 1.00 95.69 87 SER A O 1
ATOM 710 N N . LEU A 1 88 ? -2.337 -3.811 6.423 1.00 96.44 88 LEU A N 1
ATOM 711 C CA . LEU A 1 88 ? -3.754 -4.155 6.253 1.00 96.44 88 LEU A CA 1
ATOM 712 C C . LEU A 1 88 ? -4.257 -5.151 7.308 1.00 96.44 88 LEU A C 1
ATOM 714 O O . LEU A 1 88 ? -5.389 -5.046 7.779 1.00 96.44 88 LEU A O 1
ATOM 718 N N . ALA A 1 89 ? -3.439 -6.132 7.688 1.00 96.00 89 ALA A N 1
ATOM 719 C CA . ALA A 1 89 ? -3.798 -7.089 8.728 1.00 96.00 89 ALA A CA 1
ATOM 720 C C . ALA A 1 89 ? -3.934 -6.402 10.097 1.00 96.00 89 ALA A C 1
ATOM 722 O O . ALA A 1 89 ? -4.908 -6.649 10.812 1.00 96.00 89 ALA A O 1
ATOM 723 N N . ASN A 1 90 ? -3.023 -5.481 10.422 1.00 95.25 90 ASN A N 1
ATOM 724 C CA . ASN A 1 90 ? -3.062 -4.707 11.665 1.00 95.25 90 ASN A CA 1
ATOM 725 C C . ASN A 1 90 ? -4.275 -3.772 11.742 1.00 95.25 90 ASN A C 1
ATOM 727 O O . ASN A 1 90 ? -4.839 -3.581 12.818 1.00 95.25 90 ASN A O 1
ATOM 731 N N . SER A 1 91 ? -4.743 -3.250 10.606 1.00 94.75 91 SER A N 1
ATOM 732 C CA . SER A 1 91 ? -5.986 -2.472 10.515 1.00 94.75 91 SER A CA 1
ATOM 733 C C . SER A 1 91 ? -7.250 -3.330 10.349 1.00 94.75 91 SER A C 1
ATOM 735 O O . SER A 1 91 ? -8.335 -2.805 10.084 1.00 94.75 91 SER A O 1
ATOM 737 N N . LYS A 1 92 ? -7.142 -4.656 10.529 1.00 96.00 92 LYS A N 1
ATOM 738 C CA . LYS A 1 92 ? -8.240 -5.634 10.429 1.00 96.00 92 LYS A CA 1
ATOM 739 C C . LYS A 1 92 ? -8.904 -5.681 9.046 1.00 96.00 92 LYS A C 1
ATOM 741 O O . LYS A 1 92 ? -10.049 -6.112 8.906 1.00 96.00 92 LYS A O 1
ATOM 746 N N . ARG A 1 93 ? -8.192 -5.281 7.989 1.00 96.56 93 ARG A N 1
ATOM 747 C CA . ARG A 1 93 ? -8.640 -5.342 6.587 1.00 96.56 93 ARG A CA 1
ATOM 748 C C . ARG A 1 93 ? -8.396 -6.724 5.968 1.00 96.56 93 ARG A C 1
ATOM 750 O O . ARG A 1 93 ? -7.889 -6.843 4.853 1.00 96.56 93 ARG A O 1
ATOM 757 N N . TYR A 1 94 ? -8.796 -7.786 6.668 1.00 95.62 94 TYR A N 1
ATOM 758 C CA . TYR A 1 94 ? -8.549 -9.176 6.256 1.00 95.62 94 TYR A CA 1
ATOM 759 C C . TYR A 1 94 ? -9.194 -9.541 4.916 1.00 95.62 94 TYR A C 1
ATOM 761 O O . TYR A 1 94 ? -8.623 -10.316 4.153 1.00 95.62 94 TYR A O 1
ATOM 769 N N . SER A 1 95 ? -10.353 -8.957 4.598 1.00 95.50 95 SER A N 1
ATOM 770 C CA . SER A 1 95 ? -11.005 -9.154 3.300 1.00 95.50 95 SER A CA 1
ATOM 771 C C . SER A 1 95 ? -10.113 -8.698 2.145 1.00 95.50 95 SER A C 1
ATOM 773 O O . SER A 1 95 ? -9.990 -9.415 1.158 1.00 95.50 95 SER A O 1
ATOM 775 N N . LYS A 1 96 ? -9.414 -7.565 2.295 1.00 94.44 96 LYS A N 1
ATOM 776 C CA . LYS A 1 96 ? -8.470 -7.061 1.288 1.00 94.44 96 LYS A CA 1
ATOM 777 C C . LYS A 1 96 ? -7.229 -7.929 1.173 1.00 94.44 96 LYS A C 1
ATOM 779 O O . LYS A 1 96 ? -6.819 -8.224 0.058 1.00 94.44 96 LYS A O 1
ATOM 784 N N . VAL A 1 97 ? -6.668 -8.363 2.304 1.00 95.62 97 VAL A N 1
ATOM 785 C CA . VAL A 1 97 ? -5.537 -9.306 2.318 1.00 95.62 97 VAL A CA 1
ATOM 786 C C . VAL A 1 97 ? -5.913 -10.579 1.560 1.00 95.62 97 VAL A C 1
ATOM 788 O O . VAL A 1 97 ? -5.186 -11.002 0.668 1.00 95.62 97 VAL A O 1
ATOM 791 N N . ARG A 1 98 ? -7.089 -11.147 1.847 1.00 95.12 98 ARG A N 1
ATOM 792 C CA . ARG A 1 98 ? -7.585 -12.345 1.163 1.00 95.12 98 ARG A CA 1
ATOM 793 C C . ARG A 1 98 ? -7.780 -12.116 -0.335 1.00 95.12 98 ARG A C 1
ATOM 795 O O . ARG A 1 98 ? -7.296 -12.923 -1.118 1.00 95.12 98 ARG A O 1
ATOM 802 N N . SER A 1 99 ? -8.458 -11.038 -0.734 1.00 94.19 99 SER A N 1
ATOM 803 C CA . SER A 1 99 ? -8.659 -10.709 -2.153 1.00 94.19 99 SER A CA 1
ATOM 804 C C . SER A 1 99 ? -7.340 -10.501 -2.893 1.00 94.19 99 SER A C 1
ATOM 806 O O . SER A 1 99 ? -7.210 -10.931 -4.034 1.00 94.19 99 SER A O 1
ATOM 808 N N . PHE A 1 100 ? -6.358 -9.866 -2.248 1.00 93.38 100 PHE A N 1
ATOM 809 C CA . PHE A 1 100 ? -5.031 -9.685 -2.825 1.00 93.38 100 PHE A CA 1
ATOM 810 C C . PHE A 1 100 ? -4.345 -11.034 -3.062 1.00 93.38 100 PHE A C 1
ATOM 812 O O . PHE A 1 100 ? -3.900 -11.305 -4.174 1.00 93.38 100 PHE A O 1
ATOM 819 N N . LEU A 1 101 ? -4.315 -11.907 -2.051 1.00 92.38 101 LEU A N 1
ATOM 820 C CA . LEU A 1 101 ? -3.701 -13.232 -2.169 1.00 92.38 101 LEU A CA 1
ATOM 821 C C . LEU A 1 101 ? -4.409 -14.114 -3.209 1.00 92.38 101 LEU A C 1
ATOM 823 O O . LEU A 1 101 ? -3.736 -14.798 -3.970 1.00 92.38 101 LEU A O 1
ATOM 827 N N . ASP A 1 102 ? -5.740 -14.049 -3.302 1.00 92.75 102 ASP A N 1
ATOM 828 C CA . ASP A 1 102 ? -6.506 -14.750 -4.345 1.00 92.75 102 ASP A CA 1
ATOM 829 C C . ASP A 1 102 ? -6.110 -14.298 -5.758 1.00 92.75 102 ASP A C 1
ATOM 831 O O . ASP A 1 102 ? -6.014 -15.115 -6.670 1.00 92.75 102 ASP A O 1
ATOM 835 N N . SER A 1 103 ? -5.845 -13.000 -5.940 1.00 87.00 103 SER A N 1
ATOM 836 C CA . SER A 1 103 ? -5.382 -12.462 -7.223 1.00 87.00 103 SER A CA 1
ATOM 837 C C . SER A 1 103 ? -3.917 -12.771 -7.533 1.00 87.00 103 SER A C 1
ATOM 839 O O . SER A 1 103 ? -3.533 -12.738 -8.694 1.00 87.00 103 SER A O 1
ATOM 841 N N . PHE A 1 104 ? -3.109 -13.063 -6.513 1.00 81.06 104 PHE A N 1
ATOM 842 C CA . PHE A 1 104 ? -1.676 -13.319 -6.659 1.00 81.06 104 PHE A CA 1
ATOM 843 C C . PHE A 1 104 ? -1.365 -14.756 -7.104 1.00 81.06 104 PHE A C 1
ATOM 845 O O . PHE A 1 104 ? -0.326 -15.003 -7.702 1.00 81.06 104 PHE A O 1
ATOM 852 N N . VAL A 1 105 ? -2.247 -15.708 -6.788 1.00 75.88 105 VAL A N 1
ATOM 853 C CA . VAL A 1 105 ? -2.063 -17.147 -7.064 1.00 75.88 105 VAL A CA 1
ATOM 854 C C . VAL A 1 105 ? -2.646 -17.566 -8.431 1.00 75.88 105 VAL A C 1
ATOM 856 O O . VAL A 1 105 ? -2.520 -18.725 -8.821 1.00 75.88 105 VAL A O 1
ATOM 859 N N . LYS A 1 106 ? -3.276 -16.642 -9.164 1.00 56.31 106 LYS A N 1
ATOM 860 C CA . LYS A 1 106 ? -3.828 -16.864 -10.512 1.00 56.31 106 LYS A CA 1
ATOM 861 C C . LYS A 1 106 ? -2.817 -16.515 -11.594 1.00 56.31 106 LYS A C 1
ATOM 863 O O . LYS A 1 106 ? -2.775 -17.275 -12.585 1.00 56.31 106 LYS A O 1
#

Organism: Pisum sativum (NCBI:txid3888)

Foldseek 3Di:
DDPPPPQQFDDDPDDDRDGPVNVLVCLVVVVVVVVVVVCVVPPLLRVLVSCLVNPRQLVSSVSSQVVCCVVVVHHDDPVSVVSSLVSCVVVVVVVVNVVVVVVVVD

Secondary structure (DSSP, 8-state):
--------EE--SSS--EEHHHHHHHHHTT-HHHHHHHHTTS-HHHHHHHHHHTT--HHHHHHHHHHHHHHHT----HHHHHHHHHHHHHTT-HHHHHHHHHHH--